Protein AF-A0A2E8LJE8-F1 (afdb_monomer_lite)

Radius of gyration: 13.28 Å; chains: 1; bounding box: 33×40×28 Å

pLDDT: mean 82.55, std 14.1, range [44.69, 95.12]

Foldseek 3Di:
DDPVVVVCVVDPQKDKAKEAQACPAPNVVQAFPFLLQKDAPPFKDWQFKADPNDTHGNDRRDGHHHRIITIMMGGPVQADDHVHDGSIDGPPD

Secondary structure (DSSP, 8-state):
--HHHHHHHHSTTEEEEEEE--TTSTTGGGTT-BGGGEE--TT-EEEEEEETTEEEE--TTPBP-TT-EEEEEEEGGG-PPBTBPPS-EE---

Sequence (93 aa):
MTEADVKTALLPGLTVRQYALLPEGQDAGLIGHHIAQLDFPDGVAVASVTRLGAVLPADPELVLEADDQLTVYGPEEVMPPAGDAAPVATLDH

Structure (mmCIF, N/CA/C/O backbone):
data_AF-A0A2E8LJE8-F1
#
_entry.id   AF-A0A2E8LJE8-F1
#
loop_
_atom_site.group_PDB
_atom_site.id
_atom_site.type_symbol
_atom_site.label_atom_id
_atom_site.label_alt_id
_atom_site.label_comp_id
_atom_site.label_asym_id
_atom_site.label_entity_id
_atom_site.label_seq_id
_atom_site.pdbx_PDB_ins_code
_atom_site.Cartn_x
_atom_site.Cartn_y
_atom_site.Cartn_z
_atom_site.occupancy
_atom_site.B_iso_or_equiv
_atom_site.auth_seq_id
_atom_site.auth_comp_id
_atom_site.auth_asym_id
_atom_site.auth_atom_id
_atom_site.pdbx_PDB_model_num
ATOM 1 N N . MET A 1 1 ? -16.827 22.615 9.060 1.00 44.69 1 MET A N 1
ATOM 2 C CA . MET A 1 1 ? -16.424 21.199 9.000 1.00 44.69 1 MET A CA 1
ATOM 3 C C . MET A 1 1 ? -15.395 21.114 7.899 1.00 44.69 1 MET A C 1
ATOM 5 O O . MET A 1 1 ? -15.736 21.399 6.755 1.00 44.69 1 MET A O 1
ATOM 9 N N . THR A 1 2 ? -14.133 20.927 8.263 1.00 55.53 2 THR A N 1
ATOM 10 C CA . THR A 1 2 ? -13.038 20.804 7.295 1.00 55.53 2 THR A CA 1
ATOM 11 C C . THR A 1 2 ? -12.910 19.342 6.871 1.00 55.53 2 THR A C 1
ATOM 13 O O . THR A 1 2 ? -13.352 18.437 7.575 1.00 55.53 2 THR A O 1
ATOM 16 N N . GLU A 1 3 ? -12.316 19.092 5.709 1.00 55.19 3 GLU A N 1
ATOM 17 C CA . GLU A 1 3 ? -12.080 17.738 5.180 1.00 55.19 3 GLU A CA 1
ATOM 18 C C . GLU A 1 3 ? -11.308 16.839 6.174 1.00 55.19 3 GLU A C 1
ATOM 20 O O . GLU A 1 3 ? -11.553 15.637 6.268 1.00 55.19 3 GLU A O 1
ATOM 25 N N . ALA A 1 4 ? -10.454 17.453 7.002 1.00 51.94 4 ALA A N 1
ATOM 26 C CA . ALA A 1 4 ? -9.719 16.804 8.088 1.00 51.94 4 ALA A CA 1
ATOM 27 C C . ALA A 1 4 ? -10.628 16.199 9.181 1.00 51.94 4 ALA A C 1
ATOM 29 O O . ALA A 1 4 ? -10.331 15.121 9.704 1.00 51.94 4 ALA A O 1
ATOM 30 N N . ASP A 1 5 ? -11.763 16.838 9.487 1.00 45.88 5 ASP A N 1
ATOM 31 C CA . ASP A 1 5 ? -12.728 16.330 10.474 1.00 45.88 5 ASP A CA 1
ATOM 32 C C . ASP A 1 5 ? -13.485 15.104 9.935 1.00 45.88 5 ASP A C 1
ATOM 34 O O . ASP A 1 5 ? -13.794 14.174 10.681 1.00 45.88 5 ASP A O 1
ATOM 38 N N . VAL A 1 6 ? -13.753 15.067 8.623 1.00 52.38 6 VAL A N 1
ATOM 39 C CA . VAL A 1 6 ? -14.480 13.961 7.974 1.00 52.38 6 VAL A CA 1
ATOM 40 C C . VAL A 1 6 ? -13.631 12.690 7.949 1.00 52.38 6 VAL A C 1
ATOM 42 O O . VAL A 1 6 ? -14.135 11.608 8.247 1.00 52.38 6 VAL A O 1
ATOM 45 N N . LYS A 1 7 ? -12.329 12.818 7.664 1.00 49.66 7 LYS A N 1
ATOM 46 C CA . LYS A 1 7 ? -11.398 11.680 7.636 1.00 49.66 7 LYS A CA 1
ATOM 47 C C . LYS A 1 7 ? -11.242 11.025 9.015 1.00 49.66 7 LYS A C 1
ATOM 49 O O . LYS A 1 7 ? -11.164 9.805 9.102 1.00 49.66 7 LYS A O 1
ATOM 54 N N . THR A 1 8 ? -11.281 11.829 10.079 1.00 46.31 8 THR A N 1
ATOM 55 C CA . THR A 1 8 ? -11.187 11.363 11.475 1.00 46.31 8 THR A CA 1
ATOM 56 C C . THR A 1 8 ? -12.475 10.672 11.946 1.00 46.31 8 THR A C 1
ATOM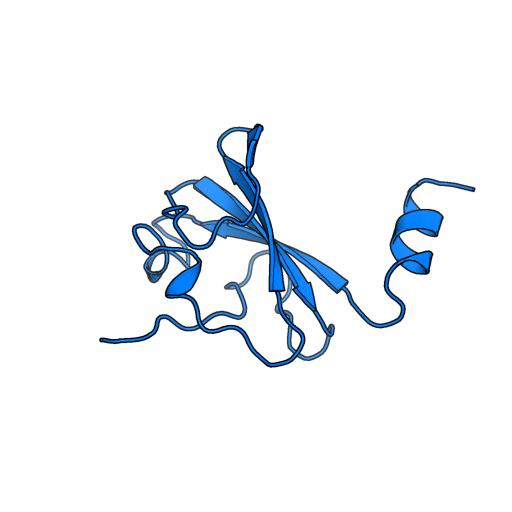 58 O O . THR A 1 8 ? -12.425 9.724 12.724 1.00 46.31 8 THR A O 1
ATOM 61 N N . ALA A 1 9 ? -13.639 11.103 11.450 1.00 50.31 9 ALA A N 1
ATOM 62 C CA . ALA A 1 9 ? -14.934 10.526 11.819 1.00 50.31 9 ALA A CA 1
ATOM 63 C C . ALA A 1 9 ? -15.228 9.163 11.159 1.00 50.31 9 ALA A C 1
ATOM 65 O O . ALA A 1 9 ? -16.073 8.420 11.657 1.00 50.31 9 ALA A O 1
ATOM 66 N N . LEU A 1 10 ? -14.562 8.833 10.047 1.00 54.25 10 LEU A N 1
ATOM 67 C CA . LEU A 1 10 ? -14.845 7.623 9.264 1.00 54.25 10 LEU A CA 1
ATOM 68 C C . LEU A 1 10 ? -14.133 6.362 9.779 1.00 54.25 10 LEU A C 1
ATOM 70 O O . LEU A 1 10 ? -14.592 5.264 9.478 1.00 54.25 10 LEU A O 1
ATOM 74 N N . LEU A 1 11 ? -13.054 6.496 10.558 1.00 56.62 11 LEU A N 1
ATOM 75 C CA . LEU A 1 11 ? -12.286 5.363 11.084 1.00 56.62 11 LEU A CA 1
ATOM 76 C C . LEU A 1 11 ? -11.735 5.663 12.498 1.00 56.62 11 LEU A C 1
ATOM 78 O O . LEU A 1 11 ? -10.546 5.948 12.653 1.00 56.62 11 LEU A O 1
ATOM 82 N N . PRO A 1 12 ? -12.566 5.642 13.557 1.00 62.09 12 PRO A N 1
ATOM 83 C CA . PRO A 1 12 ? -12.080 5.868 14.916 1.00 62.09 12 PRO A CA 1
ATOM 84 C C . PRO A 1 12 ? -11.044 4.797 15.298 1.00 62.09 12 PRO A C 1
ATOM 86 O O . PRO A 1 12 ? -11.364 3.613 15.360 1.00 62.09 12 PRO A O 1
ATOM 89 N N . GLY A 1 13 ? -9.804 5.225 15.548 1.00 72.94 13 GLY A N 1
ATOM 90 C CA . GLY A 1 13 ? -8.695 4.349 15.945 1.00 72.94 13 GLY A CA 1
ATOM 91 C C . GLY A 1 13 ? -7.867 3.754 14.799 1.00 72.94 13 GLY A C 1
ATOM 92 O O . GLY A 1 13 ? -6.958 2.977 15.081 1.00 72.94 13 GLY A O 1
ATOM 93 N N . LEU A 1 14 ? -8.133 4.113 13.535 1.00 79.62 14 LEU A N 1
ATOM 94 C CA . LEU A 1 14 ? -7.292 3.707 12.403 1.00 79.62 14 LEU A CA 1
ATOM 95 C C . LEU A 1 14 ? -6.610 4.922 11.775 1.00 79.62 14 LEU A C 1
ATOM 97 O O . LEU A 1 14 ? -7.216 5.973 11.562 1.00 79.62 14 LEU A O 1
ATOM 101 N N . THR A 1 15 ? -5.346 4.739 11.424 1.00 87.06 15 THR A N 1
ATOM 102 C CA . THR A 1 15 ? -4.504 5.733 10.771 1.00 87.06 15 THR A CA 1
ATOM 103 C C . THR A 1 15 ? -4.315 5.343 9.315 1.00 87.06 15 THR A C 1
ATOM 105 O O . THR A 1 15 ? -4.071 4.182 9.001 1.00 87.06 15 THR A O 1
ATOM 108 N N . VAL A 1 16 ? -4.405 6.326 8.418 1.00 89.50 16 VAL A N 1
ATOM 109 C CA . VAL A 1 16 ? -4.087 6.160 6.994 1.00 89.50 16 VAL A CA 1
ATOM 110 C C . VAL A 1 16 ? -2.671 6.666 6.749 1.00 89.50 16 VAL A C 1
ATOM 112 O O . VAL A 1 16 ? -2.374 7.818 7.079 1.00 89.50 16 VAL A O 1
ATOM 115 N N . ARG A 1 17 ? -1.815 5.844 6.141 1.00 90.81 17 ARG A N 1
ATOM 116 C CA . ARG A 1 17 ? -0.448 6.218 5.758 1.00 90.81 17 ARG A CA 1
ATOM 117 C C . ARG A 1 17 ? -0.169 5.890 4.298 1.00 90.81 17 ARG A C 1
ATOM 119 O O . ARG A 1 17 ? -0.859 5.077 3.687 1.00 90.81 17 ARG A O 1
ATOM 126 N N . GLN A 1 18 ? 0.836 6.571 3.761 1.00 91.06 18 GLN A N 1
ATOM 127 C CA . GLN A 1 18 ? 1.327 6.372 2.407 1.00 91.06 18 GLN A CA 1
ATOM 128 C C . GLN A 1 18 ? 2.800 5.980 2.451 1.00 91.06 18 GLN A C 1
ATOM 130 O O . GLN A 1 18 ? 3.589 6.658 3.110 1.00 91.06 18 GLN A O 1
ATOM 135 N N . TYR A 1 19 ? 3.136 4.908 1.740 1.00 91.31 19 TYR A N 1
ATOM 136 C CA . TYR A 1 19 ? 4.492 4.378 1.615 1.00 91.31 19 TYR A CA 1
ATOM 137 C C . TYR A 1 19 ? 4.889 4.373 0.144 1.00 91.31 19 TYR A C 1
ATOM 139 O O . TYR A 1 19 ? 4.124 3.905 -0.699 1.00 91.31 19 TYR A O 1
ATOM 147 N N . ALA A 1 20 ? 6.054 4.942 -0.162 1.00 90.94 20 ALA A N 1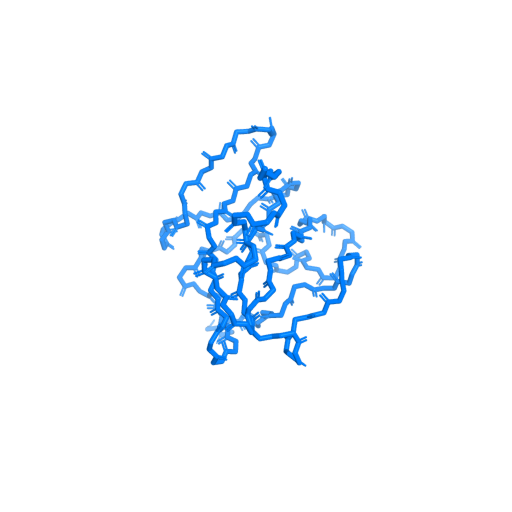
ATOM 148 C CA . ALA A 1 20 ? 6.577 5.010 -1.520 1.00 90.94 20 ALA A CA 1
ATOM 149 C C . ALA A 1 20 ? 7.487 3.807 -1.791 1.00 90.94 20 ALA A C 1
ATOM 151 O O . ALA A 1 20 ? 8.471 3.600 -1.080 1.00 90.94 20 ALA A O 1
ATOM 152 N N . LEU A 1 21 ? 7.182 3.050 -2.842 1.00 90.81 21 LEU A N 1
ATOM 153 C CA . LEU A 1 21 ? 7.969 1.905 -3.284 1.00 90.81 21 LEU A CA 1
ATOM 154 C C . LEU A 1 21 ? 9.151 2.364 -4.124 1.00 90.81 21 LEU A C 1
ATOM 156 O O . LEU A 1 21 ? 9.109 2.384 -5.353 1.00 90.81 21 LEU A O 1
ATOM 160 N N . LEU A 1 22 ? 10.222 2.752 -3.446 1.00 89.62 22 LEU A N 1
ATOM 161 C CA . LEU A 1 22 ? 11.462 3.136 -4.104 1.00 89.62 22 LEU A CA 1
ATOM 162 C C . LEU A 1 22 ? 12.373 1.908 -4.266 1.00 89.62 22 LEU A C 1
ATOM 164 O O . LEU A 1 22 ? 12.540 1.167 -3.295 1.00 89.62 22 LEU A O 1
ATOM 168 N N . PRO A 1 23 ? 13.011 1.700 -5.434 1.00 85.62 23 PRO A N 1
ATOM 169 C CA . PRO A 1 23 ? 13.975 0.613 -5.641 1.00 85.62 23 PRO A CA 1
ATOM 170 C C . PRO A 1 23 ? 15.159 0.628 -4.663 1.00 85.62 23 PRO A C 1
ATOM 172 O O . PRO A 1 23 ? 15.746 -0.412 -4.378 1.00 85.62 23 PRO A O 1
ATOM 175 N N . GLU A 1 24 ? 15.524 1.803 -4.152 1.00 85.69 24 GLU A N 1
ATOM 176 C CA . GLU A 1 24 ? 16.580 1.988 -3.151 1.00 85.69 24 GLU A CA 1
ATOM 177 C C . GLU A 1 24 ? 16.050 1.942 -1.706 1.00 85.69 24 GLU A C 1
ATOM 179 O O . GLU A 1 24 ? 16.833 2.003 -0.755 1.00 85.69 24 GLU A O 1
ATOM 184 N N . GLY A 1 25 ? 14.727 1.883 -1.536 1.00 81.50 25 GLY A N 1
ATOM 185 C CA . GLY A 1 25 ? 14.048 1.865 -0.247 1.00 81.50 25 GLY A CA 1
ATOM 186 C C . GLY A 1 25 ? 14.015 0.480 0.399 1.00 81.50 25 GLY A C 1
ATOM 187 O O . GLY A 1 25 ? 14.313 -0.540 -0.218 1.00 81.50 25 GLY A O 1
ATOM 188 N N . GLN A 1 26 ? 13.604 0.436 1.666 1.00 79.81 26 GLN A N 1
ATOM 189 C CA . GLN A 1 26 ? 13.438 -0.822 2.408 1.00 79.81 26 GLN A CA 1
ATOM 190 C C . GLN A 1 26 ? 12.319 -1.707 1.831 1.00 79.81 26 GLN A C 1
ATOM 192 O O . GLN A 1 26 ? 12.366 -2.925 1.971 1.00 79.81 26 GLN A O 1
ATOM 197 N N . ASP A 1 27 ? 11.377 -1.092 1.117 1.00 83.94 27 ASP A N 1
ATOM 198 C CA . ASP A 1 27 ? 10.223 -1.739 0.494 1.00 83.94 27 ASP A CA 1
ATOM 199 C C . ASP A 1 27 ? 10.491 -2.211 -0.945 1.00 83.94 27 ASP A C 1
ATOM 201 O O . ASP A 1 27 ? 9.582 -2.678 -1.631 1.00 83.94 27 ASP A O 1
ATOM 205 N N . ALA A 1 28 ? 11.735 -2.111 -1.429 1.00 84.38 28 ALA A N 1
ATOM 206 C CA . ALA A 1 28 ? 12.095 -2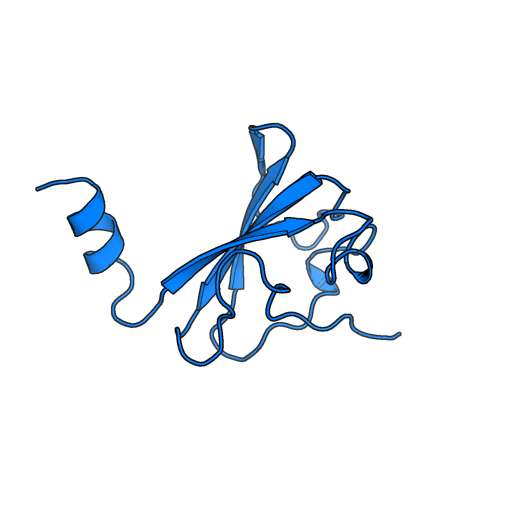.503 -2.792 1.00 84.38 28 ALA A CA 1
ATOM 207 C C . ALA A 1 28 ? 11.764 -3.973 -3.100 1.00 84.38 28 ALA A C 1
ATOM 209 O O . ALA A 1 28 ? 11.453 -4.310 -4.240 1.00 84.38 28 ALA A O 1
ATOM 210 N N . GLY A 1 29 ? 11.783 -4.838 -2.079 1.00 84.38 29 GLY A N 1
ATOM 211 C CA . GLY A 1 29 ? 11.407 -6.248 -2.196 1.00 84.38 29 GLY A CA 1
ATOM 212 C C . GLY A 1 29 ? 9.932 -6.489 -2.530 1.00 84.38 29 GLY A C 1
ATOM 213 O O . GLY A 1 29 ? 9.586 -7.598 -2.904 1.00 84.38 29 GLY A O 1
ATOM 214 N N . LEU A 1 30 ? 9.068 -5.475 -2.430 1.00 87.19 30 LEU A N 1
ATOM 215 C CA . LEU A 1 30 ? 7.651 -5.573 -2.799 1.00 87.19 30 LEU A CA 1
ATOM 216 C C . LEU A 1 30 ? 7.416 -5.305 -4.290 1.00 87.19 30 LEU A C 1
ATOM 218 O O . LEU A 1 30 ? 6.373 -5.670 -4.832 1.00 87.19 30 LEU A O 1
ATOM 222 N N . ILE A 1 31 ? 8.370 -4.655 -4.961 1.00 90.88 31 ILE A N 1
ATOM 223 C CA . ILE A 1 31 ? 8.257 -4.297 -6.374 1.00 90.88 31 ILE A CA 1
ATOM 224 C C . ILE A 1 31 ? 8.251 -5.580 -7.212 1.00 90.88 31 ILE A C 1
ATOM 226 O O . ILE A 1 31 ? 9.132 -6.428 -7.093 1.00 90.88 31 ILE A O 1
ATOM 230 N N . GLY A 1 32 ? 7.260 -5.707 -8.090 1.00 90.75 32 GLY A N 1
ATOM 231 C CA . GLY A 1 32 ? 7.036 -6.887 -8.921 1.00 90.75 32 GLY A CA 1
ATOM 232 C C . GLY A 1 32 ? 6.142 -7.952 -8.282 1.00 90.75 32 GLY A C 1
ATOM 233 O O . GLY A 1 32 ? 5.804 -8.918 -8.965 1.00 90.75 32 GLY A O 1
ATOM 234 N N . HIS A 1 33 ? 5.719 -7.779 -7.025 1.00 91.12 33 HIS A N 1
ATOM 235 C CA . HIS A 1 33 ? 4.756 -8.667 -6.372 1.00 91.12 33 HIS A CA 1
ATOM 236 C C . HIS A 1 33 ? 3.316 -8.178 -6.547 1.00 91.12 33 HIS A C 1
ATOM 238 O O . HIS A 1 33 ? 3.044 -6.979 -6.659 1.00 91.12 33 HIS A O 1
ATOM 244 N N . HIS A 1 34 ? 2.380 -9.125 -6.559 1.00 92.75 34 HIS A N 1
ATOM 245 C CA . HIS A 1 34 ? 0.951 -8.834 -6.539 1.00 92.75 34 HIS A CA 1
ATOM 246 C C . HIS A 1 34 ? 0.497 -8.420 -5.136 1.00 92.75 34 HIS A C 1
ATOM 248 O O . HIS A 1 34 ? 1.009 -8.942 -4.144 1.00 92.75 34 HIS A O 1
ATOM 254 N N . ILE A 1 35 ? -0.531 -7.570 -5.040 1.00 89.88 35 ILE A N 1
ATOM 255 C CA . ILE A 1 35 ? -1.147 -7.213 -3.748 1.00 89.88 35 ILE A CA 1
ATOM 256 C C . ILE A 1 35 ? -1.601 -8.466 -2.982 1.00 89.88 35 ILE A C 1
ATOM 258 O O . ILE A 1 35 ? -1.442 -8.525 -1.767 1.00 89.88 35 ILE A O 1
ATOM 262 N N . ALA A 1 36 ? -2.105 -9.493 -3.674 1.00 89.75 36 ALA A N 1
ATOM 263 C CA . ALA A 1 36 ? -2.516 -10.758 -3.057 1.00 89.75 36 ALA A CA 1
ATOM 264 C C . ALA A 1 36 ? -1.381 -11.535 -2.360 1.00 89.75 36 ALA A C 1
ATOM 266 O O . ALA A 1 36 ? -1.656 -12.426 -1.561 1.00 89.75 36 ALA A O 1
ATOM 267 N N . GLN A 1 37 ? -0.119 -11.246 -2.691 1.00 89.50 37 GLN A N 1
ATOM 268 C CA . GLN A 1 37 ? 1.058 -11.924 -2.131 1.00 89.50 37 GLN A CA 1
ATOM 269 C C . GLN A 1 37 ? 1.635 -11.200 -0.907 1.00 89.50 37 GLN A C 1
ATOM 271 O O . GLN A 1 37 ? 2.624 -11.655 -0.328 1.00 89.50 37 GLN A O 1
ATOM 276 N N . LEU A 1 38 ? 1.045 -10.062 -0.548 1.00 88.44 38 LEU A N 1
ATOM 277 C CA . LEU A 1 38 ? 1.453 -9.248 0.581 1.00 88.44 38 LEU A CA 1
ATOM 278 C C . LEU A 1 38 ? 0.748 -9.733 1.842 1.00 88.44 38 LEU A C 1
ATOM 280 O O . LEU A 1 38 ? -0.482 -9.813 1.879 1.00 88.44 38 LEU A O 1
ATOM 284 N N . ASP A 1 39 ? 1.530 -10.018 2.876 1.00 88.31 39 ASP A N 1
ATOM 285 C CA . ASP A 1 39 ? 1.006 -10.356 4.192 1.00 88.31 39 ASP A CA 1
ATOM 286 C C . ASP A 1 39 ? 0.994 -9.104 5.070 1.00 88.31 39 ASP A C 1
ATOM 288 O O . ASP A 1 39 ? 2.040 -8.510 5.360 1.00 88.31 39 ASP A O 1
ATOM 292 N N . PHE A 1 40 ? -0.209 -8.680 5.451 1.00 87.12 40 PHE A N 1
ATOM 293 C CA . PHE A 1 40 ? -0.429 -7.509 6.290 1.00 87.12 40 PHE A CA 1
ATOM 294 C C . PHE A 1 40 ? -0.810 -7.944 7.709 1.00 87.12 40 PHE A C 1
ATOM 296 O O . PHE A 1 40 ? -1.584 -8.888 7.870 1.00 87.12 40 PHE A O 1
ATOM 303 N N . PRO A 1 41 ? -0.338 -7.232 8.749 1.00 87.44 41 PRO A N 1
ATOM 304 C CA . PRO A 1 41 ? -0.779 -7.460 10.118 1.00 87.44 41 PRO A CA 1
ATOM 305 C C . PRO A 1 41 ? -2.298 -7.338 10.270 1.00 87.44 41 PRO A C 1
ATOM 307 O O . PRO A 1 41 ? -2.954 -6.580 9.551 1.00 87.44 41 PRO A O 1
ATOM 310 N N . ASP A 1 42 ? -2.849 -8.016 11.278 1.00 84.88 42 ASP A N 1
ATOM 311 C CA . ASP A 1 42 ? -4.277 -7.949 11.589 1.00 84.88 42 ASP A CA 1
ATOM 312 C C . ASP A 1 42 ? -4.766 -6.497 11.727 1.00 84.88 42 ASP A C 1
ATOM 314 O O . ASP A 1 42 ? -4.239 -5.693 12.500 1.00 84.88 42 ASP A O 1
ATOM 318 N N . GLY A 1 43 ? -5.818 -6.166 10.975 1.00 85.69 43 GLY A N 1
ATOM 319 C CA . GLY A 1 43 ? -6.418 -4.831 10.962 1.00 85.69 43 GLY A CA 1
ATOM 320 C C . GLY A 1 43 ? -5.756 -3.831 10.009 1.00 85.69 43 GLY A C 1
ATOM 321 O O . GLY A 1 43 ? -6.244 -2.703 9.922 1.00 85.69 43 GLY A O 1
ATOM 322 N N . VAL A 1 44 ? -4.705 -4.222 9.280 1.00 90.06 44 VAL A N 1
ATOM 323 C CA . VAL A 1 44 ? -4.083 -3.416 8.220 1.00 90.06 44 VAL A CA 1
ATOM 324 C C . VAL A 1 44 ? -4.589 -3.864 6.849 1.00 90.06 44 VAL A C 1
ATOM 326 O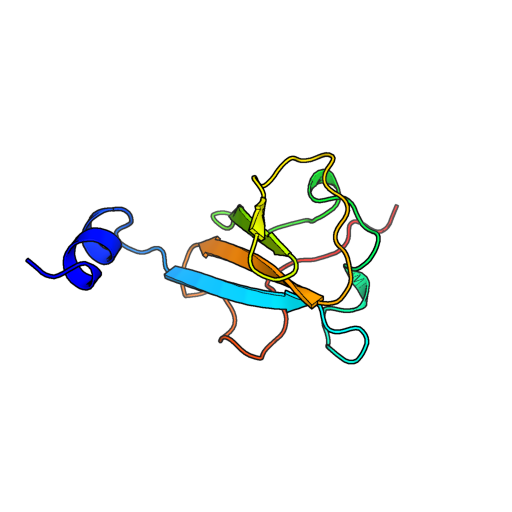 O . VAL A 1 44 ? -4.681 -5.055 6.562 1.00 90.06 44 VAL A O 1
ATOM 329 N N . ALA A 1 45 ? -4.914 -2.905 5.983 1.00 88.88 45 ALA A N 1
ATOM 330 C CA . ALA A 1 45 ? -5.312 -3.178 4.606 1.00 88.88 45 ALA A CA 1
ATOM 331 C C . ALA A 1 45 ? -4.889 -2.059 3.647 1.00 88.88 45 ALA A C 1
ATOM 333 O O . ALA A 1 45 ? -4.762 -0.892 4.031 1.00 88.88 45 ALA A O 1
ATOM 334 N N . VAL A 1 46 ? -4.709 -2.414 2.372 1.00 90.81 46 VAL A N 1
ATOM 335 C CA . VAL A 1 46 ? -4.439 -1.459 1.287 1.00 90.81 46 VAL A CA 1
ATOM 336 C C . VAL A 1 46 ? -5.749 -0.806 0.852 1.00 90.81 46 VAL A C 1
ATOM 338 O O . VAL A 1 46 ? -6.688 -1.481 0.443 1.00 90.81 46 VAL A O 1
ATOM 341 N N . ALA A 1 47 ? -5.813 0.523 0.917 1.00 91.81 47 ALA A N 1
ATOM 342 C CA . ALA A 1 47 ? -6.928 1.297 0.373 1.00 91.81 47 ALA A CA 1
ATOM 343 C C . ALA A 1 47 ? -6.791 1.503 -1.139 1.00 91.81 47 ALA A C 1
ATOM 345 O O . ALA A 1 47 ? -7.765 1.379 -1.880 1.00 91.81 47 ALA A O 1
ATOM 346 N N . SER A 1 48 ? -5.592 1.865 -1.595 1.00 93.81 48 SER A N 1
ATOM 347 C CA . SER A 1 48 ? -5.330 2.192 -2.997 1.00 93.81 48 SER A CA 1
ATOM 348 C C . SER A 1 48 ? -3.839 2.243 -3.288 1.00 93.81 48 SER A C 1
ATOM 350 O O . SER A 1 48 ? -3.033 2.488 -2.388 1.00 93.81 48 SER A O 1
ATOM 352 N N . VAL A 1 49 ? -3.490 2.136 -4.564 1.00 94.56 49 VAL A N 1
ATOM 353 C CA . VAL A 1 49 ? -2.132 2.380 -5.061 1.00 94.56 49 VAL A CA 1
ATOM 354 C C . VAL A 1 49 ? -2.158 3.626 -5.931 1.00 94.56 49 VAL A C 1
ATOM 356 O O . VAL A 1 49 ? -2.999 3.735 -6.815 1.00 94.56 49 VAL A O 1
ATOM 359 N N . THR A 1 50 ? -1.276 4.591 -5.687 1.00 95.12 50 THR A N 1
ATOM 360 C CA . THR A 1 50 ? -1.126 5.747 -6.582 1.00 95.12 50 THR A CA 1
ATOM 361 C C . THR A 1 50 ? 0.104 5.554 -7.448 1.00 95.12 50 THR A C 1
ATOM 363 O O . THR A 1 50 ? 1.213 5.517 -6.923 1.00 95.12 50 THR A O 1
ATOM 366 N N . ARG A 1 51 ? -0.090 5.491 -8.766 1.00 94.62 51 ARG A N 1
ATOM 367 C CA . ARG A 1 51 ? 0.985 5.360 -9.752 1.00 94.62 51 ARG A CA 1
ATOM 368 C C . ARG A 1 51 ? 1.051 6.607 -10.610 1.00 94.62 51 ARG A C 1
ATOM 370 O O . ARG A 1 51 ? 0.079 6.940 -11.287 1.00 94.62 51 ARG A O 1
ATOM 377 N N . LEU A 1 52 ? 2.180 7.315 -10.575 1.00 90.38 52 LEU A N 1
ATOM 378 C CA . LEU A 1 52 ? 2.397 8.536 -11.368 1.00 90.38 52 LEU A CA 1
ATOM 379 C C . LEU A 1 52 ? 1.243 9.561 -11.238 1.00 90.38 52 LEU A C 1
ATOM 381 O O . LEU A 1 52 ? 0.876 10.238 -12.197 1.00 90.38 52 LEU A O 1
ATOM 385 N N . GLY A 1 53 ? 0.641 9.653 -10.045 1.00 90.50 53 GLY A N 1
ATOM 386 C CA . GLY A 1 53 ? -0.493 10.538 -9.747 1.00 90.50 53 GLY A CA 1
ATOM 387 C C . GLY A 1 53 ? -1.887 9.985 -10.078 1.00 90.50 53 GLY A C 1
ATOM 388 O O . GLY A 1 53 ? -2.878 10.634 -9.745 1.00 90.50 53 GLY A O 1
ATOM 389 N N . ALA A 1 54 ? -2.000 8.802 -10.687 1.00 93.75 54 ALA A N 1
ATOM 390 C CA . ALA A 1 54 ? -3.272 8.117 -10.910 1.00 93.75 54 ALA A CA 1
ATOM 391 C C . ALA A 1 54 ? -3.589 7.159 -9.753 1.00 93.75 54 ALA A C 1
ATOM 393 O O . ALA A 1 54 ? -2.758 6.329 -9.391 1.00 93.75 54 ALA A O 1
ATOM 394 N N . VAL A 1 55 ? -4.796 7.253 -9.189 1.00 93.62 55 VAL A N 1
ATOM 395 C CA . VAL A 1 55 ? -5.257 6.352 -8.122 1.00 93.62 55 VAL A CA 1
ATOM 396 C C . VAL A 1 55 ? -5.827 5.077 -8.738 1.00 93.62 55 VAL A C 1
ATOM 398 O O . VAL A 1 55 ? -6.821 5.117 -9.465 1.00 93.62 55 VAL A O 1
ATOM 401 N N . LEU A 1 56 ? -5.199 3.951 -8.424 1.00 93.25 56 LEU A N 1
ATOM 402 C CA . LEU A 1 56 ? -5.606 2.603 -8.789 1.00 93.25 56 LEU A CA 1
ATOM 403 C C . LEU A 1 56 ? -6.289 1.925 -7.589 1.00 93.25 56 LEU A C 1
ATOM 405 O O . LEU A 1 56 ? -5.850 2.101 -6.444 1.00 93.25 56 LEU A O 1
ATOM 409 N N . PRO A 1 57 ? -7.360 1.146 -7.821 1.00 91.06 57 PRO A N 1
ATOM 410 C CA . PRO A 1 57 ? -7.950 0.327 -6.770 1.00 91.06 57 PRO A CA 1
ATOM 411 C C . PRO A 1 57 ? -6.942 -0.724 -6.289 1.00 91.06 57 PRO A C 1
ATOM 413 O O . PRO A 1 57 ? -6.114 -1.196 -7.067 1.00 91.06 57 PRO A O 1
ATOM 416 N N . ALA A 1 58 ? -7.029 -1.104 -5.013 1.00 87.94 58 ALA A N 1
ATOM 417 C CA . ALA A 1 58 ? -6.233 -2.185 -4.431 1.00 87.94 58 ALA A CA 1
ATOM 418 C C . ALA A 1 58 ? -6.738 -3.564 -4.906 1.00 87.94 58 ALA A C 1
ATOM 420 O O . ALA A 1 58 ? -7.316 -4.332 -4.139 1.00 87.94 58 ALA A O 1
ATOM 421 N N . ASP A 1 59 ? -6.589 -3.836 -6.201 1.00 92.31 59 ASP A N 1
ATOM 422 C CA . ASP A 1 59 ? -6.936 -5.117 -6.813 1.00 92.31 59 ASP A CA 1
ATOM 423 C C . ASP A 1 59 ? -5.897 -6.184 -6.407 1.00 92.31 59 ASP A C 1
ATOM 425 O O . ASP A 1 59 ? -4.701 -5.923 -6.549 1.00 92.31 59 ASP A O 1
ATOM 429 N N . PRO A 1 60 ? -6.304 -7.370 -5.916 1.00 89.12 60 PRO A N 1
ATOM 430 C CA . PRO A 1 60 ? -5.382 -8.453 -5.566 1.00 89.12 60 PRO A CA 1
ATOM 431 C C . PRO A 1 60 ? -4.416 -8.839 -6.696 1.00 89.12 60 PRO A C 1
ATOM 433 O O . PRO A 1 60 ? -3.273 -9.203 -6.418 1.00 89.12 60 PRO A O 1
ATOM 436 N N . GLU A 1 61 ? -4.845 -8.712 -7.954 1.00 91.62 61 GLU A N 1
ATOM 437 C CA . GLU A 1 61 ? -4.040 -9.035 -9.135 1.00 91.62 61 GLU A CA 1
ATOM 438 C C . GLU A 1 61 ? -3.127 -7.874 -9.569 1.00 91.62 61 GLU A C 1
ATOM 440 O O . GLU A 1 61 ? -2.289 -8.055 -10.456 1.00 91.62 61 GLU A O 1
ATOM 445 N N . LEU A 1 62 ? -3.246 -6.687 -8.960 1.00 92.56 62 LEU A N 1
ATOM 446 C CA . LEU A 1 62 ? -2.386 -5.547 -9.272 1.00 92.56 62 LEU A CA 1
ATOM 447 C C . LEU A 1 62 ? -0.943 -5.852 -8.863 1.00 92.56 62 LEU A C 1
ATOM 449 O O . LEU A 1 62 ? -0.664 -6.143 -7.700 1.00 92.56 62 LEU A O 1
ATOM 453 N N . VAL A 1 63 ? -0.030 -5.736 -9.826 1.00 94.25 63 VAL A N 1
ATOM 454 C CA . VAL A 1 63 ? 1.412 -5.837 -9.595 1.00 94.25 63 VAL A CA 1
ATOM 455 C C . VAL A 1 63 ? 1.949 -4.477 -9.173 1.00 94.25 63 VAL A C 1
ATOM 457 O O . VAL A 1 63 ? 1.734 -3.471 -9.861 1.00 94.25 63 VAL A O 1
ATOM 460 N N . LEU A 1 64 ? 2.660 -4.462 -8.053 1.00 93.12 64 LEU A N 1
ATOM 461 C CA . LEU A 1 64 ? 3.343 -3.284 -7.545 1.00 93.12 64 LEU A CA 1
ATOM 462 C C . LEU A 1 64 ? 4.551 -2.938 -8.416 1.00 93.12 64 LEU A C 1
ATOM 464 O O . LEU A 1 64 ? 5.349 -3.805 -8.769 1.00 93.12 64 LEU A O 1
ATOM 468 N N . GLU A 1 65 ? 4.703 -1.663 -8.744 1.00 94.44 65 GLU A N 1
ATOM 469 C CA . GLU A 1 65 ? 5.825 -1.146 -9.527 1.00 94.44 65 GLU A CA 1
ATOM 470 C C . GLU A 1 65 ? 6.656 -0.159 -8.706 1.00 94.44 65 GLU A C 1
ATOM 472 O O . GLU A 1 65 ? 6.241 0.334 -7.657 1.00 94.44 65 GLU A O 1
ATOM 477 N N . ALA A 1 66 ? 7.860 0.126 -9.199 1.00 92.81 66 ALA A N 1
ATOM 478 C CA . ALA A 1 66 ? 8.666 1.209 -8.662 1.00 92.81 66 ALA A CA 1
ATOM 479 C C . ALA A 1 66 ? 7.903 2.541 -8.748 1.00 92.81 66 ALA A C 1
ATOM 481 O O . ALA A 1 66 ? 7.139 2.772 -9.686 1.00 92.81 66 ALA A O 1
ATOM 482 N N . ASP A 1 67 ? 8.137 3.409 -7.766 1.00 92.69 67 ASP A N 1
ATOM 483 C CA . ASP A 1 67 ? 7.490 4.712 -7.583 1.00 92.69 67 ASP A CA 1
ATOM 484 C C . ASP A 1 67 ? 5.988 4.661 -7.249 1.00 92.69 67 ASP A C 1
ATOM 486 O O . ASP A 1 67 ? 5.347 5.712 -7.118 1.00 92.69 67 ASP A O 1
ATOM 490 N N . ASP A 1 68 ? 5.419 3.470 -7.045 1.00 94.38 68 ASP A N 1
ATOM 491 C CA . ASP A 1 68 ? 4.069 3.345 -6.511 1.00 94.38 68 ASP A CA 1
ATOM 492 C C . ASP A 1 68 ? 3.982 3.885 -5.090 1.00 94.38 68 ASP A C 1
ATOM 494 O O . ASP A 1 68 ? 4.862 3.680 -4.256 1.00 94.38 68 ASP A O 1
ATOM 498 N N . GLN A 1 69 ? 2.863 4.532 -4.784 1.00 93.56 69 GLN A N 1
ATOM 499 C CA . GLN A 1 69 ? 2.533 4.942 -3.427 1.00 93.56 69 GLN A CA 1
ATOM 500 C C . GLN A 1 69 ? 1.386 4.084 -2.905 1.00 93.56 69 GLN A C 1
ATOM 502 O O . GLN A 1 69 ? 0.223 4.290 -3.277 1.00 93.56 69 GLN A O 1
ATOM 507 N N . LEU A 1 70 ? 1.697 3.135 -2.023 1.00 92.25 70 LEU A N 1
ATOM 508 C CA . LEU A 1 70 ? 0.680 2.356 -1.325 1.00 92.25 70 LEU A CA 1
ATOM 509 C C . LEU A 1 70 ? 0.035 3.220 -0.256 1.00 92.25 70 LEU A C 1
ATOM 511 O O . LEU A 1 70 ? 0.695 3.688 0.668 1.00 92.25 70 LEU A O 1
ATOM 515 N N . THR A 1 71 ? -1.277 3.384 -0.357 1.00 92.56 71 THR A N 1
ATOM 516 C CA . THR A 1 71 ? -2.091 3.938 0.719 1.00 92.56 71 THR A CA 1
ATOM 517 C C . THR A 1 71 ? -2.677 2.784 1.511 1.00 92.56 71 THR A C 1
ATOM 519 O O . THR A 1 71 ? -3.468 2.006 0.983 1.00 92.56 71 THR A O 1
ATOM 522 N N . VAL A 1 72 ? -2.315 2.692 2.781 1.00 91.69 72 VAL A N 1
ATOM 523 C CA . VAL A 1 72 ? -2.765 1.651 3.712 1.00 91.69 72 VAL A CA 1
ATOM 524 C C . VAL A 1 72 ? -3.410 2.296 4.926 1.00 91.69 72 VAL A C 1
ATOM 526 O O . VAL A 1 72 ? -3.076 3.422 5.309 1.00 91.69 72 VAL A O 1
ATOM 529 N N . TYR A 1 73 ? -4.351 1.585 5.529 1.00 90.44 73 TYR A N 1
ATOM 530 C CA . TYR A 1 73 ? -5.007 1.995 6.759 1.00 90.44 73 TYR A CA 1
ATOM 531 C C . TYR A 1 73 ? -4.980 0.861 7.774 1.00 90.44 73 TYR A C 1
ATOM 533 O O . TYR A 1 73 ? -5.110 -0.304 7.408 1.00 90.44 73 TYR A O 1
ATOM 541 N N . GLY A 1 74 ? -4.808 1.213 9.044 1.00 90.81 74 GLY A N 1
ATOM 542 C CA . GLY A 1 74 ? -4.717 0.240 10.125 1.00 90.81 74 GLY A CA 1
ATOM 543 C C . GLY A 1 74 ? -4.480 0.885 11.489 1.00 90.81 74 GLY A C 1
ATOM 544 O O . GLY A 1 74 ? -4.408 2.115 11.578 1.00 90.81 74 GLY A O 1
ATOM 545 N N . PRO A 1 75 ? -4.368 0.088 12.562 1.00 89.44 75 PRO A N 1
ATOM 546 C CA . PRO A 1 75 ? -4.079 0.591 13.901 1.00 89.44 75 PRO A CA 1
ATOM 547 C C . PRO A 1 75 ? -2.722 1.299 13.944 1.00 89.44 75 PRO A C 1
ATOM 549 O O . PRO A 1 75 ? -1.740 0.800 13.401 1.00 89.44 75 PRO A O 1
ATOM 552 N N . GLU A 1 76 ? -2.638 2.445 14.621 1.00 85.94 76 GLU A N 1
ATOM 553 C CA . GLU A 1 76 ? -1.389 3.221 14.698 1.00 85.94 76 GLU A CA 1
ATOM 554 C C . GLU A 1 76 ? -0.216 2.412 15.280 1.00 85.94 76 GLU A C 1
ATOM 556 O O . GLU A 1 76 ? 0.918 2.577 14.840 1.00 85.94 76 GLU A O 1
ATOM 561 N N . GLU A 1 77 ? -0.502 1.493 16.206 1.00 86.06 77 GLU A N 1
ATOM 562 C CA . GLU A 1 77 ? 0.476 0.637 16.896 1.00 86.06 77 GLU A CA 1
ATOM 563 C C . GLU A 1 77 ? 1.289 -0.263 15.953 1.00 86.06 77 GLU A C 1
ATOM 565 O O . GLU A 1 77 ? 2.431 -0.599 16.262 1.00 86.06 77 GLU A O 1
ATOM 570 N N . VAL A 1 78 ? 0.714 -0.639 14.806 1.00 87.31 78 VAL A N 1
ATOM 571 C CA . VAL A 1 78 ? 1.327 -1.543 13.816 1.00 87.31 78 VAL A CA 1
ATOM 572 C C . VAL A 1 78 ? 1.659 -0.836 12.500 1.00 87.31 78 VAL A C 1
ATOM 574 O O . VAL A 1 78 ? 2.044 -1.489 11.536 1.00 87.31 78 VAL A O 1
ATOM 577 N N . MET A 1 79 ? 1.507 0.491 12.447 1.00 88.00 79 MET A N 1
ATOM 578 C CA . MET A 1 79 ? 1.692 1.307 11.244 1.00 88.00 79 MET A CA 1
ATOM 579 C C . MET A 1 79 ? 2.933 2.212 11.390 1.00 88.00 79 MET A C 1
ATOM 581 O O . MET A 1 79 ? 2.819 3.300 11.976 1.00 88.00 79 MET A O 1
ATOM 585 N N . PRO A 1 80 ? 4.097 1.818 10.829 1.00 86.62 80 PRO A N 1
ATOM 586 C CA . PRO A 1 80 ? 5.337 2.596 10.831 1.00 86.62 80 PRO A CA 1
ATOM 587 C C . PRO A 1 80 ? 5.144 4.026 10.316 1.00 86.62 80 PRO A C 1
ATOM 589 O O . PRO A 1 80 ? 4.262 4.261 9.489 1.00 86.62 80 PRO A O 1
ATOM 592 N N . PRO A 1 81 ? 5.935 5.012 10.763 1.00 83.94 81 PRO A N 1
ATOM 593 C CA . PRO A 1 81 ? 5.817 6.373 10.270 1.00 83.94 81 PRO A CA 1
ATOM 594 C C . PRO A 1 81 ? 6.080 6.483 8.761 1.00 83.94 81 PRO A C 1
ATOM 596 O O . PRO A 1 81 ? 6.775 5.668 8.166 1.00 83.94 81 PRO A O 1
ATOM 599 N N . ALA A 1 82 ? 5.508 7.508 8.122 1.00 74.81 82 ALA A N 1
ATOM 600 C CA . ALA A 1 82 ? 5.754 7.746 6.702 1.00 74.81 82 ALA A CA 1
ATOM 601 C C . ALA A 1 82 ? 7.244 8.061 6.483 1.00 74.81 82 ALA A C 1
ATOM 603 O O . ALA A 1 82 ? 7.776 8.962 7.135 1.00 74.81 82 ALA A O 1
ATOM 604 N N . GLY A 1 83 ? 7.888 7.328 5.574 1.00 77.69 83 GLY A N 1
ATOM 605 C CA . GLY A 1 83 ? 9.333 7.386 5.333 1.00 77.69 83 GLY A CA 1
ATOM 606 C C . GLY A 1 83 ? 10.095 6.156 5.834 1.00 77.69 83 GLY A C 1
ATOM 607 O O . GLY A 1 83 ? 11.198 5.918 5.350 1.00 77.69 83 GLY A O 1
ATOM 608 N N . ASP A 1 84 ? 9.491 5.367 6.727 1.00 85.00 84 ASP A N 1
ATOM 609 C CA . ASP A 1 84 ? 9.937 4.005 7.033 1.00 85.00 84 ASP A CA 1
ATOM 610 C C . ASP A 1 84 ? 9.254 2.994 6.097 1.00 85.00 84 ASP A C 1
ATOM 612 O O . ASP A 1 84 ? 8.355 3.353 5.332 1.00 85.00 84 ASP A O 1
ATOM 616 N N . ALA A 1 85 ? 9.682 1.733 6.179 1.00 83.69 85 ALA A N 1
ATOM 617 C CA . ALA A 1 85 ? 9.087 0.613 5.458 1.00 83.69 85 ALA A CA 1
ATOM 618 C C . ALA A 1 85 ? 7.585 0.438 5.747 1.00 83.69 85 ALA A C 1
ATOM 620 O O . ALA A 1 85 ? 7.121 0.638 6.878 1.00 83.69 85 ALA A O 1
ATOM 621 N N . ALA A 1 86 ? 6.830 0.005 4.740 1.00 85.25 86 ALA A N 1
ATOM 622 C CA . ALA A 1 86 ? 5.440 -0.399 4.906 1.00 85.25 86 ALA A CA 1
ATOM 623 C C . ALA A 1 86 ? 5.324 -1.605 5.871 1.00 85.25 86 ALA A C 1
ATOM 625 O O . ALA A 1 86 ? 6.212 -2.459 5.909 1.00 85.25 86 ALA A O 1
ATOM 626 N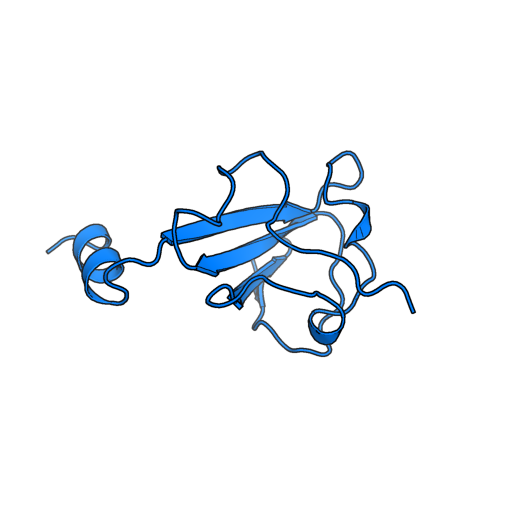 N . PRO A 1 87 ? 4.232 -1.723 6.653 1.00 84.31 87 PRO A N 1
ATOM 627 C CA . PRO A 1 87 ? 4.019 -2.845 7.567 1.00 84.31 87 PRO A CA 1
ATOM 628 C C . PRO A 1 87 ? 3.553 -4.080 6.795 1.00 84.31 87 PRO A C 1
ATOM 630 O O . PRO A 1 87 ? 2.384 -4.457 6.848 1.00 84.31 87 PRO A O 1
ATOM 633 N N . VAL A 1 88 ? 4.454 -4.670 6.021 1.00 83.38 88 VAL A N 1
ATOM 634 C CA . VAL A 1 88 ? 4.144 -5.769 5.111 1.00 83.38 88 VAL A CA 1
ATOM 635 C C . VAL A 1 88 ? 5.309 -6.744 5.043 1.00 83.38 88 VAL A C 1
ATOM 637 O O . VAL A 1 88 ? 6.473 -6.345 5.008 1.00 83.38 88 VAL A O 1
ATOM 640 N N . ALA A 1 89 ? 4.983 -8.031 5.030 1.00 76.56 89 ALA A N 1
ATOM 641 C CA . ALA A 1 89 ? 5.923 -9.093 4.708 1.00 76.56 89 ALA A CA 1
ATOM 642 C C . ALA A 1 89 ? 5.596 -9.662 3.321 1.00 76.56 89 ALA A C 1
ATOM 644 O O . ALA A 1 89 ? 4.435 -9.732 2.914 1.00 76.56 89 ALA A O 1
ATOM 645 N N . THR A 1 90 ? 6.621 -10.079 2.583 1.00 66.19 90 THR A N 1
ATOM 646 C CA . THR A 1 90 ? 6.435 -10.894 1.381 1.00 66.19 90 THR A CA 1
ATOM 647 C C . THR A 1 90 ? 6.200 -12.339 1.800 1.00 66.19 90 THR A C 1
ATOM 649 O O . THR A 1 90 ? 6.976 -12.889 2.585 1.00 66.19 90 THR A O 1
ATOM 652 N N . LEU A 1 91 ? 5.157 -12.978 1.269 1.00 62.78 91 LEU A N 1
ATOM 653 C CA . LEU A 1 91 ? 5.017 -14.427 1.381 1.00 62.78 91 LEU A CA 1
ATOM 654 C C . LEU A 1 91 ? 6.122 -15.081 0.534 1.00 62.78 91 LEU A C 1
ATOM 656 O O . LEU A 1 91 ? 5.991 -15.176 -0.686 1.00 62.78 91 LEU A O 1
ATOM 660 N N . ASP A 1 92 ? 7.221 -15.497 1.169 1.00 53.44 92 ASP A N 1
ATOM 661 C CA . ASP A 1 92 ? 8.218 -16.363 0.531 1.00 53.44 92 ASP A CA 1
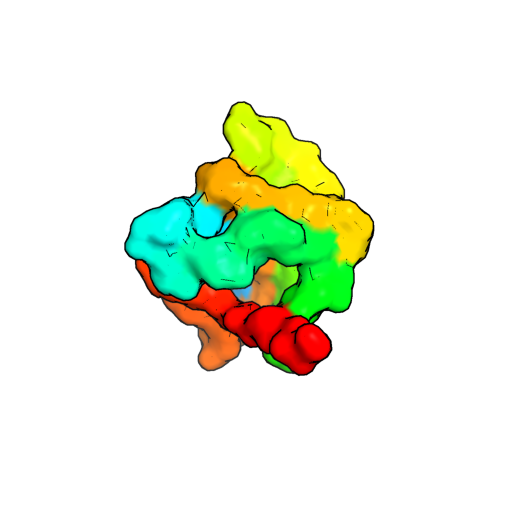ATOM 662 C C . ASP A 1 92 ? 7.523 -17.679 0.151 1.00 53.44 92 ASP A C 1
ATOM 664 O O . ASP A 1 92 ? 7.082 -18.432 1.024 1.00 53.44 92 ASP A O 1
ATOM 668 N N . HIS A 1 93 ? 7.395 -17.942 -1.150 1.00 50.09 93 HIS A N 1
ATOM 669 C CA . HIS A 1 93 ? 6.801 -19.162 -1.698 1.00 50.09 93 HIS A CA 1
ATOM 670 C C . HIS A 1 93 ? 7.822 -19.946 -2.522 1.00 50.09 93 HIS A C 1
ATOM 672 O O . HIS A 1 93 ? 8.553 -19.314 -3.319 1.00 50.09 93 HIS A O 1
#